Protein AF-A0A914RRI2-F1 (afdb_monomer_lite)

Organism: Parascaris equorum (NCBI:txid6256)

Radius of gyration: 20.13 Å; chains: 1; bounding box: 69×34×40 Å

Foldseek 3Di:
DDDPPPPDDDDDPPPCVVVVVVVQVVCQVVVHPFPDWDWDADPVGDIDIGTHHLVVCLVVDVVSVVVVVVVVPPD

Structure (mmCIF, N/CA/C/O backbone):
data_AF-A0A914RRI2-F1
#
_entry.id   AF-A0A914RRI2-F1
#
loop_
_atom_site.group_PDB
_atom_site.id
_atom_site.type_symbol
_atom_site.label_atom_id
_atom_site.label_alt_id
_atom_site.label_comp_id
_atom_site.label_asym_id
_atom_site.label_entity_id
_atom_site.label_seq_id
_atom_site.pdbx_PDB_ins_code
_atom_site.Cartn_x
_atom_site.Cartn_y
_atom_site.Cartn_z
_atom_site.occupancy
_atom_site.B_iso_or_equiv
_atom_site.auth_seq_id
_atom_site.auth_comp_id
_atom_site.auth_asym_id
_atom_site.auth_atom_id
_atom_site.pdbx_PDB_model_num
ATOM 1 N N . MET A 1 1 ? 50.716 10.027 -21.052 1.00 45.56 1 MET A N 1
ATOM 2 C CA . MET A 1 1 ? 49.286 10.291 -21.337 1.00 45.56 1 MET A CA 1
ATOM 3 C C . MET A 1 1 ? 48.509 10.144 -20.036 1.00 45.56 1 MET A C 1
ATOM 5 O O . MET A 1 1 ? 48.776 9.166 -19.348 1.00 45.56 1 MET A O 1
ATOM 9 N N . PRO A 1 2 ? 47.639 11.089 -19.635 1.00 54.84 2 PRO A N 1
ATOM 10 C CA . PRO A 1 2 ? 46.943 10.986 -18.357 1.00 54.84 2 PRO A CA 1
ATOM 11 C C . PRO A 1 2 ? 45.817 9.950 -18.448 1.00 54.84 2 PRO A C 1
ATOM 13 O O . PRO A 1 2 ? 45.056 9.919 -19.416 1.00 54.84 2 PRO A O 1
ATOM 16 N N . ILE A 1 3 ? 45.733 9.095 -17.432 1.00 58.03 3 ILE A N 1
ATOM 17 C CA . ILE A 1 3 ? 44.680 8.095 -17.271 1.00 58.03 3 ILE A CA 1
ATOM 18 C C . ILE A 1 3 ? 43.388 8.858 -16.970 1.00 58.03 3 ILE A C 1
ATOM 20 O O . ILE A 1 3 ? 43.282 9.532 -15.946 1.00 58.03 3 ILE A O 1
ATOM 24 N N . ARG A 1 4 ? 42.408 8.794 -17.878 1.00 61.94 4 ARG A N 1
ATOM 25 C CA . ARG A 1 4 ? 41.056 9.289 -17.604 1.00 61.94 4 ARG A CA 1
ATOM 26 C C . ARG A 1 4 ? 40.455 8.382 -16.534 1.00 61.94 4 ARG A C 1
ATOM 28 O O . ARG A 1 4 ? 40.028 7.273 -16.839 1.00 61.94 4 ARG A O 1
ATOM 35 N N . CYS A 1 5 ? 40.458 8.834 -15.282 1.00 58.66 5 CYS A N 1
ATOM 36 C CA . CYS A 1 5 ? 39.686 8.205 -14.218 1.00 58.66 5 CYS A CA 1
ATOM 37 C C . CYS A 1 5 ? 38.205 8.270 -14.606 1.00 58.66 5 CYS A C 1
ATOM 39 O O . CYS A 1 5 ? 37.556 9.299 -14.433 1.00 58.66 5 CYS A O 1
ATOM 41 N N . HIS A 1 6 ? 37.679 7.185 -15.174 1.00 65.69 6 HIS A N 1
ATOM 42 C CA . HIS A 1 6 ? 36.249 7.003 -15.375 1.00 65.69 6 HIS A CA 1
ATOM 43 C C . HIS A 1 6 ? 35.597 6.865 -14.003 1.00 65.69 6 HIS A C 1
ATOM 45 O O . HIS A 1 6 ? 35.547 5.779 -13.432 1.00 65.69 6 HIS A O 1
ATOM 51 N N . THR A 1 7 ? 35.122 7.974 -13.444 1.00 69.88 7 THR A N 1
ATOM 52 C CA . THR A 1 7 ? 34.208 7.921 -12.306 1.00 69.88 7 THR A CA 1
ATOM 53 C C . THR A 1 7 ? 32.914 7.280 -12.813 1.00 69.88 7 THR A C 1
ATOM 55 O O . THR A 1 7 ? 32.318 7.816 -13.753 1.00 69.88 7 THR A O 1
ATOM 58 N N . PRO A 1 8 ? 32.488 6.118 -12.287 1.00 73.62 8 PRO A N 1
ATOM 59 C CA . PRO A 1 8 ? 31.240 5.511 -12.717 1.00 73.62 8 PRO A CA 1
ATOM 60 C C . PRO A 1 8 ? 30.083 6.461 -12.402 1.00 73.62 8 PRO A C 1
ATOM 62 O O . PRO A 1 8 ? 30.037 7.067 -11.330 1.00 73.62 8 PRO A O 1
ATOM 65 N N . ALA A 1 9 ? 29.157 6.607 -13.349 1.00 69.94 9 ALA A N 1
ATOM 66 C CA . ALA A 1 9 ? 27.966 7.415 -13.149 1.00 69.94 9 ALA A CA 1
ATOM 67 C C . ALA A 1 9 ? 27.133 6.804 -12.012 1.00 69.94 9 ALA A C 1
ATOM 69 O O . ALA A 1 9 ? 26.525 5.746 -12.170 1.00 69.94 9 ALA A O 1
ATOM 70 N N . MET A 1 10 ? 27.124 7.459 -10.851 1.00 70.19 10 MET A N 1
ATOM 71 C CA . MET A 1 10 ? 26.214 7.101 -9.770 1.00 70.19 10 MET A CA 1
ATOM 72 C C . MET A 1 10 ? 24.803 7.537 -10.158 1.00 70.19 10 MET A C 1
ATOM 74 O O . MET A 1 10 ? 24.506 8.731 -10.203 1.00 70.19 10 MET A O 1
ATOM 78 N N . LEU A 1 11 ? 23.925 6.568 -10.416 1.00 69.12 11 LEU A N 1
ATOM 79 C CA . LEU A 1 11 ? 22.492 6.823 -10.516 1.00 69.12 11 LEU A CA 1
ATOM 80 C C . LEU A 1 11 ? 21.995 7.301 -9.147 1.00 69.12 11 LEU A C 1
ATOM 82 O O . LEU A 1 11 ? 22.173 6.617 -8.136 1.00 69.12 11 LEU A O 1
ATOM 86 N N . LYS A 1 12 ? 21.401 8.496 -9.093 1.00 69.44 12 LYS A N 1
ATOM 87 C CA . LYS A 1 12 ? 20.861 9.038 -7.844 1.00 69.44 12 LYS A CA 1
ATOM 88 C C . LYS A 1 12 ? 19.614 8.248 -7.457 1.00 69.44 12 LYS A C 1
ATOM 90 O O . LYS A 1 12 ? 18.609 8.273 -8.159 1.00 69.44 12 LYS A O 1
ATOM 95 N N . ALA A 1 13 ? 19.660 7.603 -6.294 1.00 64.00 13 ALA A N 1
ATOM 96 C CA . ALA A 1 13 ? 18.606 6.715 -5.793 1.00 64.00 13 ALA A CA 1
ATOM 97 C C . ALA A 1 13 ? 17.205 7.359 -5.666 1.00 64.00 13 ALA A C 1
ATOM 99 O O . ALA A 1 13 ? 16.211 6.644 -5.597 1.00 64.00 13 ALA A O 1
ATOM 100 N N . ASN A 1 14 ? 17.107 8.693 -5.664 1.00 63.97 14 ASN A N 1
ATOM 101 C CA . ASN A 1 14 ? 15.873 9.421 -5.355 1.00 63.97 14 ASN A CA 1
ATOM 102 C C . ASN A 1 14 ? 15.186 10.089 -6.554 1.00 63.97 14 ASN A C 1
ATOM 104 O O . ASN A 1 14 ? 14.147 10.716 -6.360 1.00 63.97 14 ASN A O 1
ATOM 108 N N . GLU A 1 15 ? 15.702 9.962 -7.779 1.00 68.75 15 GLU A N 1
ATOM 109 C CA . GLU A 1 15 ? 15.085 10.626 -8.945 1.00 68.75 15 GLU A CA 1
ATOM 110 C C . GLU A 1 15 ? 13.698 10.062 -9.295 1.00 68.75 15 GLU A C 1
ATOM 112 O O . GLU A 1 15 ? 12.870 10.760 -9.872 1.00 68.75 15 GLU A O 1
ATOM 117 N N . PHE A 1 16 ? 13.403 8.828 -8.876 1.00 79.50 16 PHE A N 1
ATOM 118 C CA . PHE A 1 16 ? 12.180 8.118 -9.261 1.00 79.50 16 PHE A CA 1
ATOM 119 C C . PHE A 1 16 ? 11.207 7.864 -8.105 1.00 79.50 16 PHE A C 1
ATOM 121 O O . PHE A 1 16 ? 10.160 7.250 -8.313 1.00 79.50 16 PHE A O 1
ATOM 128 N N . GLY A 1 17 ? 11.515 8.333 -6.891 1.00 84.88 17 GLY A N 1
ATOM 129 C CA . GLY A 1 17 ? 10.700 8.050 -5.704 1.00 84.88 17 GLY A CA 1
ATOM 130 C C . GLY A 1 17 ? 9.272 8.594 -5.812 1.00 84.88 17 GLY A C 1
ATOM 131 O O . GLY A 1 17 ? 8.311 7.898 -5.487 1.00 84.88 17 GLY A O 1
ATOM 132 N N . THR A 1 18 ? 9.117 9.811 -6.338 1.00 87.75 18 THR A N 1
ATOM 133 C CA . THR A 1 18 ? 7.809 10.456 -6.541 1.00 87.75 18 THR A CA 1
ATOM 134 C C . THR A 1 18 ? 6.991 9.758 -7.627 1.00 87.75 18 THR A C 1
ATOM 136 O O . THR A 1 18 ? 5.809 9.480 -7.424 1.00 87.75 18 THR A O 1
ATOM 139 N N . THR A 1 19 ? 7.624 9.405 -8.749 1.00 90.38 19 THR A N 1
ATOM 140 C CA . THR A 1 19 ? 6.995 8.651 -9.843 1.00 90.38 19 THR A CA 1
ATOM 141 C C . THR A 1 19 ? 6.520 7.279 -9.369 1.00 90.38 19 THR A C 1
ATOM 143 O O . THR A 1 19 ? 5.384 6.890 -9.644 1.00 90.38 19 THR A O 1
ATOM 146 N N . LEU A 1 20 ? 7.350 6.566 -8.601 1.00 91.19 20 LEU A N 1
ATOM 147 C CA . LEU A 1 20 ? 6.994 5.273 -8.021 1.00 91.19 20 LEU A CA 1
ATOM 148 C C . LEU A 1 20 ? 5.815 5.396 -7.049 1.00 91.19 20 LEU A C 1
ATOM 150 O O . LEU A 1 20 ? 4.860 4.629 -7.153 1.00 91.19 20 LEU A O 1
ATOM 154 N N . ALA A 1 21 ? 5.846 6.375 -6.140 1.00 91.44 21 ALA A N 1
ATOM 155 C CA . ALA A 1 21 ? 4.759 6.605 -5.192 1.00 91.44 21 ALA A CA 1
ATOM 156 C C . ALA A 1 21 ? 3.432 6.911 -5.907 1.00 91.44 21 ALA A C 1
ATOM 158 O O . ALA A 1 21 ? 2.398 6.338 -5.559 1.00 91.44 21 ALA A O 1
ATOM 159 N N . SER A 1 22 ? 3.471 7.750 -6.947 1.00 94.00 22 SER A N 1
ATOM 160 C CA . SER A 1 22 ? 2.304 8.059 -7.780 1.00 94.00 22 SER A CA 1
ATOM 161 C C . SER A 1 22 ? 1.747 6.805 -8.461 1.00 94.00 22 SER A C 1
ATOM 163 O O . SER A 1 22 ? 0.547 6.530 -8.387 1.00 94.00 22 SER A O 1
ATOM 165 N N . ARG A 1 23 ? 2.620 5.968 -9.041 1.00 94.88 23 ARG A N 1
ATOM 166 C CA . ARG A 1 23 ? 2.197 4.721 -9.688 1.00 94.88 23 ARG A CA 1
ATOM 167 C C . ARG A 1 23 ? 1.590 3.726 -8.698 1.00 94.88 23 ARG A C 1
ATOM 169 O O . ARG A 1 23 ? 0.554 3.143 -8.999 1.00 94.88 23 ARG A O 1
ATOM 176 N N . LEU A 1 24 ? 2.185 3.553 -7.518 1.00 95.06 24 LEU A N 1
ATOM 177 C CA . LEU A 1 24 ? 1.646 2.679 -6.467 1.00 95.06 24 LEU A CA 1
ATOM 178 C C . LEU A 1 24 ? 0.279 3.162 -5.967 1.00 95.06 24 LEU A C 1
ATOM 180 O O . LEU A 1 24 ? -0.615 2.355 -5.719 1.00 95.06 24 LEU A O 1
ATOM 184 N N . GLN A 1 25 ? 0.093 4.478 -5.869 1.00 95.00 25 GLN A N 1
ATOM 185 C CA . GLN A 1 25 ? -1.183 5.085 -5.508 1.00 95.00 25 GLN A CA 1
ATOM 186 C C . GLN A 1 25 ? -2.254 4.848 -6.586 1.00 95.00 25 GLN A C 1
ATOM 188 O O . GLN A 1 25 ? -3.399 4.555 -6.242 1.00 95.00 25 GLN A O 1
ATOM 193 N N . GLN A 1 26 ? -1.899 4.914 -7.870 1.00 96.75 26 GLN A N 1
ATOM 194 C CA . GLN A 1 26 ? -2.811 4.539 -8.952 1.00 96.75 26 GLN A CA 1
ATOM 195 C C . GLN A 1 26 ? -3.206 3.057 -8.862 1.00 96.75 26 GLN A C 1
ATOM 197 O O . GLN A 1 26 ? -4.391 2.760 -8.775 1.00 96.75 26 GLN A O 1
ATOM 202 N N . LEU A 1 27 ? -2.230 2.146 -8.765 1.00 96.69 27 LEU A N 1
ATOM 203 C CA . LEU A 1 27 ? -2.489 0.703 -8.644 1.00 96.69 27 LEU A CA 1
ATOM 204 C C . LEU A 1 27 ? -3.400 0.383 -7.449 1.00 96.69 27 LEU A C 1
ATOM 206 O O . LEU A 1 27 ? -4.289 -0.455 -7.541 1.00 96.69 27 LEU A O 1
ATOM 210 N N . ARG A 1 28 ? -3.228 1.096 -6.329 1.00 96.06 28 ARG A N 1
ATOM 211 C CA . ARG A 1 28 ? -4.086 0.948 -5.147 1.00 96.06 28 ARG A CA 1
ATOM 212 C C . ARG A 1 28 ? -5.540 1.336 -5.427 1.00 96.06 28 ARG A C 1
ATOM 214 O O . ARG A 1 28 ? -6.440 0.700 -4.886 1.00 96.06 28 ARG A O 1
ATOM 221 N N . ASN A 1 29 ? -5.764 2.394 -6.203 1.00 94.81 29 ASN A N 1
ATOM 222 C CA . ASN A 1 29 ? -7.108 2.854 -6.558 1.00 94.81 29 ASN A CA 1
ATOM 223 C C . ASN A 1 29 ? -7.781 1.919 -7.567 1.00 94.81 29 ASN A C 1
ATOM 225 O O . ASN A 1 29 ? -8.977 1.672 -7.445 1.00 94.81 29 ASN A O 1
ATOM 229 N N . ASP A 1 30 ? -7.000 1.378 -8.500 1.00 96.00 30 ASP A N 1
ATOM 230 C CA . ASP A 1 30 ? -7.472 0.441 -9.522 1.00 96.00 30 ASP A CA 1
ATOM 231 C C . ASP A 1 30 ? -7.713 -0.971 -8.937 1.00 96.00 30 ASP A C 1
ATOM 233 O O . ASP A 1 30 ? -8.393 -1.797 -9.538 1.00 96.00 30 ASP A O 1
ATOM 237 N N . GLY A 1 31 ? -7.210 -1.239 -7.724 1.00 93.06 31 GLY A N 1
ATOM 238 C CA . GLY A 1 31 ? -7.325 -2.534 -7.042 1.00 93.06 31 GLY A CA 1
ATOM 239 C C . GLY A 1 31 ? -6.245 -3.542 -7.445 1.00 93.06 31 GLY A C 1
ATOM 240 O O . GLY A 1 31 ? -6.268 -4.691 -7.001 1.00 93.06 31 GLY A O 1
ATOM 241 N N . ASP A 1 32 ? -5.270 -3.108 -8.236 1.00 95.06 32 ASP A N 1
ATOM 242 C CA . ASP A 1 32 ? -4.220 -3.949 -8.786 1.00 95.06 32 ASP A CA 1
ATOM 243 C C . ASP A 1 32 ? -3.159 -4.304 -7.742 1.00 95.06 32 ASP A C 1
ATOM 245 O O . ASP A 1 32 ? -2.606 -3.451 -7.034 1.00 95.06 32 ASP A O 1
ATOM 249 N N . PHE A 1 33 ? -2.838 -5.599 -7.682 1.00 93.75 33 PHE A N 1
ATOM 250 C CA . PHE A 1 33 ? -1.821 -6.185 -6.799 1.00 93.75 33 PHE A CA 1
ATOM 251 C C . PHE A 1 33 ? -2.036 -5.916 -5.300 1.00 93.75 33 PHE A C 1
ATOM 253 O O . PHE A 1 33 ? -1.122 -6.108 -4.499 1.00 93.75 33 PHE A O 1
ATOM 260 N N . VAL A 1 34 ? -3.234 -5.485 -4.901 1.00 94.00 34 VAL A N 1
ATOM 261 C CA . VAL A 1 34 ? -3.599 -5.281 -3.497 1.00 94.00 34 VAL A CA 1
ATOM 262 C C . VAL A 1 34 ? -3.606 -6.624 -2.763 1.00 94.00 34 VAL A C 1
ATOM 264 O O . VAL A 1 34 ? -4.359 -7.535 -3.097 1.00 94.00 34 VAL A O 1
ATOM 267 N N . ASP A 1 35 ? -2.815 -6.720 -1.698 1.00 94.00 35 ASP A N 1
ATOM 268 C CA . ASP A 1 35 ? -2.638 -7.920 -0.867 1.00 94.00 35 ASP A CA 1
ATOM 269 C C . ASP A 1 35 ? -3.002 -7.679 0.619 1.00 94.00 35 ASP A C 1
ATOM 271 O O . ASP A 1 35 ? -2.862 -8.566 1.481 1.00 94.00 35 ASP A O 1
ATOM 275 N N . CYS A 1 36 ? -3.487 -6.474 0.942 1.00 92.81 36 CYS A N 1
ATOM 276 C CA . CYS A 1 36 ? -3.907 -6.062 2.276 1.00 92.81 36 CYS A CA 1
ATOM 277 C C . CYS A 1 36 ? -5.279 -5.376 2.271 1.00 92.81 36 CYS A C 1
ATOM 279 O O . CYS A 1 36 ? -5.533 -4.450 1.499 1.00 92.81 36 CYS A O 1
ATOM 281 N N . LYS A 1 37 ? -6.136 -5.786 3.213 1.00 93.25 37 LYS A N 1
ATOM 282 C CA . LYS A 1 37 ? -7.396 -5.112 3.544 1.00 93.25 37 LYS A CA 1
ATOM 283 C C . LYS A 1 37 ? -7.368 -4.695 5.008 1.00 93.25 37 LYS A C 1
ATOM 285 O O . LYS A 1 37 ? -7.202 -5.539 5.888 1.00 93.25 37 LYS A O 1
ATOM 290 N N . ILE A 1 38 ? -7.537 -3.404 5.266 1.00 93.06 38 ILE A N 1
ATOM 291 C CA . ILE A 1 38 ? -7.578 -2.825 6.609 1.00 93.06 38 ILE A CA 1
ATOM 292 C C . ILE A 1 38 ? -9.010 -2.403 6.891 1.00 93.06 38 ILE A C 1
ATOM 294 O O . ILE A 1 38 ? -9.570 -1.570 6.183 1.00 93.06 38 ILE A O 1
ATOM 298 N N . ARG A 1 39 ? -9.600 -2.961 7.947 1.00 94.19 39 ARG A N 1
ATOM 299 C CA . ARG A 1 39 ? -10.925 -2.565 8.416 1.00 94.19 39 ARG A CA 1
ATOM 300 C C . ARG A 1 39 ? -10.781 -1.605 9.588 1.00 94.19 39 ARG A C 1
ATOM 302 O O . ARG A 1 39 ? -10.293 -1.98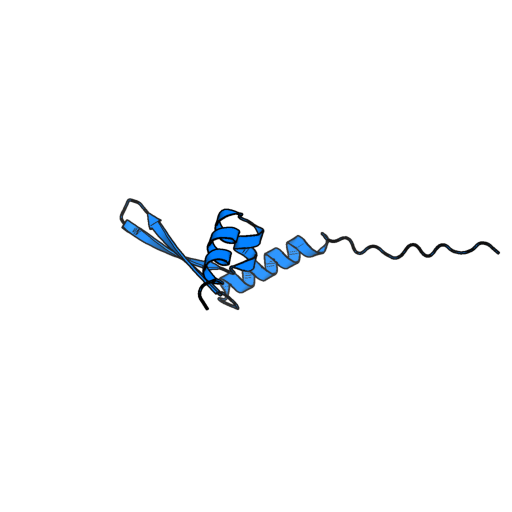8 10.645 1.00 94.19 39 ARG A O 1
ATOM 309 N N . LEU A 1 40 ? -11.225 -0.373 9.389 1.00 92.88 40 LEU A N 1
ATOM 310 C CA . LEU A 1 40 ? -11.318 0.653 10.418 1.00 92.88 40 LEU A CA 1
ATOM 311 C C . LEU A 1 40 ? -12.731 0.627 10.998 1.00 92.88 40 LEU A C 1
ATOM 313 O O . LEU A 1 40 ? -13.699 0.578 10.239 1.00 92.88 40 LEU A O 1
ATOM 317 N N . LYS A 1 41 ? -12.846 0.652 12.325 1.00 94.19 41 LYS A N 1
ATOM 318 C CA . LYS A 1 41 ? -14.115 0.809 13.042 1.00 94.19 41 LYS A CA 1
ATOM 319 C C . LYS A 1 41 ? -14.017 2.053 13.916 1.00 94.19 41 LYS A C 1
ATOM 321 O O . LYS A 1 41 ? -13.067 2.161 14.689 1.00 94.19 41 LYS A O 1
ATOM 326 N N . THR A 1 42 ? -14.948 2.988 13.769 1.00 91.38 42 THR A N 1
ATOM 327 C CA . THR A 1 42 ? -15.049 4.146 14.664 1.00 91.38 42 THR A CA 1
ATOM 328 C C . THR A 1 42 ? -15.795 3.757 15.939 1.00 91.38 42 THR A C 1
ATOM 330 O O . THR A 1 42 ? -16.496 2.742 15.970 1.00 91.38 42 THR A O 1
ATOM 333 N N . ALA A 1 43 ? -15.641 4.560 16.994 1.00 90.25 43 ALA A N 1
ATOM 334 C CA . ALA A 1 43 ? -16.357 4.362 18.256 1.00 90.25 43 ALA A CA 1
ATOM 335 C C . ALA A 1 43 ? -17.885 4.365 18.061 1.00 90.25 43 ALA A C 1
ATOM 337 O O . ALA A 1 43 ? -18.589 3.608 18.720 1.00 90.25 43 ALA A O 1
ATOM 338 N N . ASP A 1 44 ? -18.369 5.122 17.073 1.00 90.75 44 ASP A N 1
ATOM 339 C CA . ASP A 1 44 ? -19.788 5.229 16.705 1.00 90.75 44 ASP A CA 1
ATOM 340 C C . ASP A 1 44 ? -20.308 4.013 15.911 1.00 90.75 44 ASP A C 1
ATOM 342 O O . ASP A 1 44 ? -21.425 4.013 15.403 1.00 90.75 44 ASP A O 1
ATOM 346 N N . GLY A 1 45 ? -19.488 2.969 15.747 1.00 89.81 45 GLY A N 1
ATOM 347 C CA . GLY A 1 45 ? -19.859 1.734 15.055 1.00 89.81 45 GLY A CA 1
ATOM 348 C C . GLY A 1 45 ? -19.758 1.799 13.530 1.00 89.81 45 GLY A C 1
ATOM 349 O O . GLY A 1 45 ? -20.008 0.794 12.860 1.00 89.81 45 GLY A O 1
ATOM 350 N N . HIS A 1 46 ? -19.342 2.931 12.953 1.00 92.00 46 HIS A N 1
ATOM 351 C CA . HIS A 1 46 ? -19.136 3.030 11.510 1.00 92.00 46 HIS A CA 1
ATOM 352 C C . HIS A 1 46 ? -17.900 2.223 11.115 1.00 92.00 46 HIS A C 1
ATOM 354 O O . HIS A 1 46 ? -16.884 2.226 11.812 1.00 92.00 46 HIS A O 1
ATOM 360 N N . SER A 1 47 ? -17.965 1.540 9.971 1.00 92.88 47 SER A N 1
ATOM 361 C CA . SER A 1 47 ? -16.834 0.766 9.463 1.00 92.88 47 SER A CA 1
ATOM 362 C C . SER A 1 47 ? -16.444 1.185 8.054 1.00 92.88 47 SER A C 1
ATOM 364 O O . SER A 1 47 ? -17.302 1.451 7.214 1.00 92.88 47 SER A O 1
ATOM 366 N N . LYS A 1 48 ? -15.136 1.248 7.801 1.00 93.88 48 LYS A N 1
ATOM 367 C CA . LYS A 1 48 ? -14.560 1.522 6.483 1.00 93.88 48 LYS A CA 1
ATOM 368 C C . LYS A 1 48 ? -13.491 0.489 6.177 1.00 93.88 48 LYS A C 1
ATOM 370 O O . LYS A 1 48 ? -12.673 0.162 7.034 1.00 93.88 48 LYS A O 1
ATOM 375 N N . GLU A 1 49 ? -13.488 -0.011 4.950 1.00 93.94 49 GLU A N 1
ATOM 376 C CA . GLU A 1 49 ? -12.447 -0.906 4.457 1.00 93.94 49 GLU A CA 1
ATOM 377 C C . GLU A 1 49 ? -11.493 -0.132 3.542 1.00 93.94 49 GLU A C 1
ATOM 379 O O . GLU A 1 49 ? -11.926 0.648 2.694 1.00 93.94 49 GLU A O 1
ATOM 384 N N . LEU A 1 50 ? -10.190 -0.320 3.746 1.00 93.44 50 LEU A N 1
ATOM 385 C CA . LEU A 1 50 ? -9.123 0.257 2.936 1.00 93.44 50 LEU A CA 1
ATOM 386 C C . LEU A 1 50 ? -8.312 -0.862 2.293 1.00 93.44 50 LEU A C 1
ATOM 388 O O . LEU A 1 50 ? -7.949 -1.836 2.951 1.00 93.44 50 LEU A O 1
ATOM 392 N N . HIS A 1 51 ? -8.024 -0.702 1.009 1.00 94.12 51 HIS A N 1
ATOM 393 C CA . HIS A 1 51 ? -7.234 -1.628 0.203 1.00 94.12 51 HIS A CA 1
ATOM 394 C C . HIS A 1 51 ? -5.836 -1.037 0.007 1.00 94.12 51 H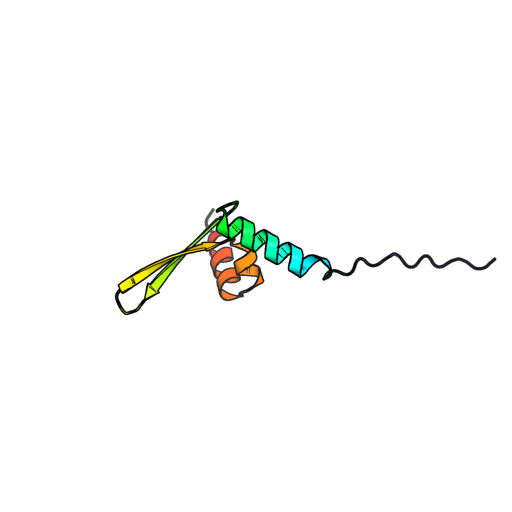IS A C 1
ATOM 396 O O . HIS A 1 51 ? -5.711 0.157 -0.278 1.00 94.12 51 HIS A O 1
ATOM 402 N N . ALA A 1 52 ? -4.794 -1.836 0.235 1.00 95.69 52 ALA A N 1
ATOM 403 C CA . ALA A 1 52 ? -3.402 -1.391 0.213 1.00 95.69 52 ALA A CA 1
ATOM 404 C C . ALA A 1 52 ? -2.416 -2.530 -0.099 1.00 95.69 52 ALA A C 1
ATOM 406 O O . ALA A 1 52 ? -2.756 -3.709 -0.002 1.00 95.69 52 ALA A O 1
ATOM 407 N N . HIS A 1 53 ? -1.172 -2.157 -0.406 1.00 96.00 53 HIS A N 1
ATOM 408 C CA . HIS A 1 53 ? -0.048 -3.077 -0.585 1.00 96.00 53 HIS A CA 1
ATOM 409 C C . HIS A 1 53 ? 0.755 -3.221 0.721 1.00 96.00 53 HIS A C 1
ATOM 411 O O . HIS A 1 53 ? 1.170 -2.218 1.315 1.00 96.00 53 HIS A O 1
ATOM 417 N N . ARG A 1 54 ? 1.000 -4.452 1.191 1.00 94.50 54 ARG A N 1
ATOM 418 C CA . ARG A 1 54 ? 1.710 -4.732 2.457 1.00 94.50 54 ARG A CA 1
ATOM 419 C C . ARG A 1 54 ? 3.127 -4.185 2.463 1.00 94.50 54 ARG A C 1
ATOM 421 O O . ARG A 1 54 ? 3.561 -3.642 3.474 1.00 94.50 54 ARG A O 1
ATOM 428 N N . ASN A 1 55 ? 3.841 -4.321 1.349 1.00 93.50 55 ASN A N 1
ATOM 429 C CA . ASN A 1 55 ? 5.209 -3.823 1.201 1.00 93.50 55 ASN A CA 1
ATOM 430 C C . ASN A 1 55 ? 5.283 -2.296 1.374 1.00 93.50 55 ASN A C 1
ATOM 432 O O . ASN A 1 55 ? 6.147 -1.805 2.098 1.00 93.50 55 ASN A O 1
ATOM 436 N N . VAL A 1 56 ? 4.341 -1.556 0.785 1.00 94.88 56 VAL A N 1
ATOM 437 C CA . VAL A 1 56 ? 4.252 -0.097 0.901 1.00 94.88 56 VAL A CA 1
ATOM 438 C C . VAL A 1 56 ? 3.958 0.293 2.347 1.00 94.88 56 VAL A C 1
ATOM 440 O O . VAL A 1 56 ? 4.690 1.097 2.922 1.00 94.88 56 VAL A O 1
ATOM 443 N N . LEU A 1 57 ? 2.971 -0.339 2.986 1.00 95.19 57 LEU A N 1
ATOM 444 C CA . LEU A 1 57 ? 2.663 -0.093 4.398 1.00 95.19 57 LEU A CA 1
ATOM 445 C C . LEU A 1 57 ? 3.841 -0.419 5.331 1.00 95.19 57 LEU A C 1
ATOM 447 O O . LEU A 1 57 ? 4.142 0.367 6.226 1.00 95.19 57 LEU A O 1
ATOM 451 N N . ALA A 1 58 ? 4.534 -1.539 5.112 1.00 94.88 58 ALA A N 1
ATOM 452 C CA . ALA A 1 58 ? 5.704 -1.937 5.895 1.00 94.88 58 ALA A CA 1
ATOM 453 C C . ALA A 1 58 ? 6.899 -0.992 5.706 1.00 94.88 58 ALA A C 1
ATOM 455 O O . ALA A 1 58 ? 7.660 -0.772 6.646 1.00 94.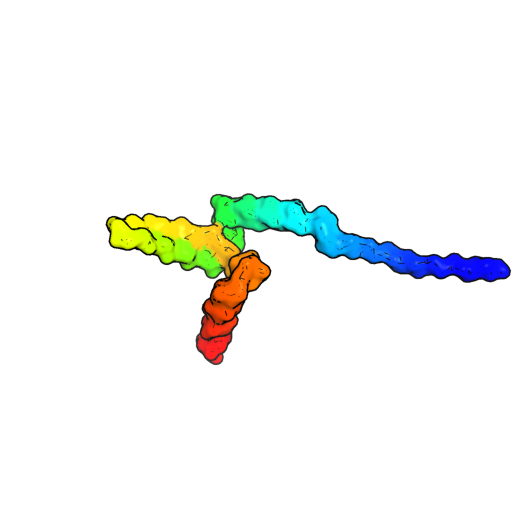88 58 ALA A O 1
ATOM 456 N N . SER A 1 59 ? 7.076 -0.428 4.506 1.00 92.62 59 SER A N 1
ATOM 457 C CA . SER A 1 59 ? 8.128 0.563 4.249 1.00 92.62 59 SER A CA 1
ATOM 458 C C . SER A 1 59 ? 7.866 1.899 4.949 1.00 92.62 59 SER A C 1
ATOM 460 O O . SER A 1 59 ? 8.813 2.550 5.379 1.00 92.62 59 SER A O 1
ATOM 462 N N . GLY A 1 60 ? 6.594 2.284 5.103 1.00 92.38 60 GLY A N 1
ATOM 463 C CA . GLY A 1 60 ? 6.192 3.549 5.721 1.00 92.38 60 GLY A CA 1
ATOM 464 C C . GLY A 1 60 ? 5.892 3.474 7.220 1.00 92.38 60 GLY A C 1
ATOM 465 O O . GLY A 1 60 ? 5.657 4.508 7.839 1.00 92.38 60 GLY A O 1
ATOM 466 N N . SER A 1 61 ? 5.849 2.279 7.819 1.00 95.00 61 SER A N 1
ATOM 467 C CA . SER A 1 61 ? 5.436 2.102 9.214 1.00 95.00 61 SER A CA 1
ATOM 468 C C . SER A 1 61 ? 6.024 0.847 9.855 1.00 95.00 61 SER A C 1
ATOM 470 O O . SER A 1 61 ? 5.763 -0.278 9.422 1.00 95.00 61 SER A O 1
ATOM 472 N N . ASN A 1 62 ? 6.733 1.036 10.973 1.00 94.94 62 ASN A N 1
ATOM 473 C CA . ASN A 1 62 ? 7.251 -0.069 11.784 1.00 94.94 62 ASN A CA 1
ATOM 474 C C . ASN A 1 62 ? 6.128 -0.957 12.336 1.00 94.94 62 ASN A C 1
ATOM 476 O O . ASN A 1 62 ? 6.290 -2.170 12.399 1.00 94.94 62 ASN A O 1
ATOM 480 N N . PHE A 1 63 ? 4.972 -0.376 12.670 1.00 93.50 63 PHE A N 1
ATOM 481 C CA . PHE A 1 63 ? 3.815 -1.141 13.137 1.00 93.50 63 PHE A CA 1
ATOM 482 C C . PHE A 1 63 ? 3.377 -2.180 12.097 1.00 93.50 63 PHE A C 1
ATOM 484 O O . PHE A 1 63 ? 3.267 -3.366 12.402 1.00 93.50 63 PHE A O 1
ATOM 491 N N . PHE A 1 64 ? 3.182 -1.749 10.848 1.00 93.56 64 PHE A N 1
ATOM 492 C CA . PHE A 1 64 ? 2.779 -2.655 9.773 1.00 93.56 64 PHE A CA 1
ATOM 493 C C . PHE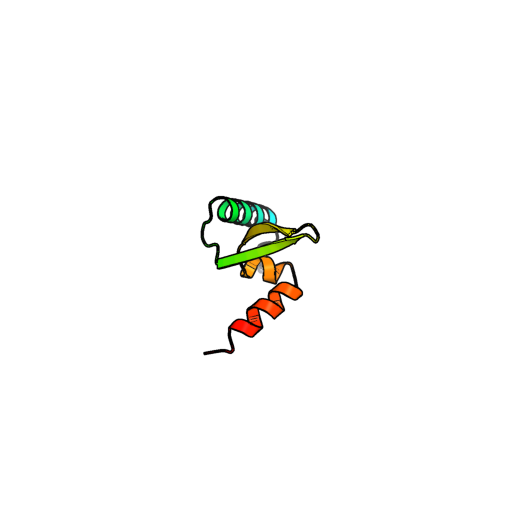 A 1 64 ? 3.894 -3.629 9.389 1.00 93.56 64 PHE A C 1
ATOM 495 O O . PHE A 1 64 ? 3.616 -4.791 9.103 1.00 93.56 64 PHE A O 1
ATOM 502 N N . LYS A 1 65 ? 5.156 -3.191 9.439 1.00 93.88 65 LYS A N 1
ATOM 503 C CA . LYS A 1 65 ? 6.314 -4.057 9.198 1.00 93.88 65 LYS A CA 1
ATOM 504 C C . LYS A 1 65 ? 6.339 -5.256 10.144 1.00 93.88 65 LYS A C 1
ATOM 506 O O . LYS A 1 65 ? 6.464 -6.385 9.677 1.00 93.88 65 LYS A O 1
ATOM 511 N N . GLU A 1 66 ? 6.167 -5.032 11.444 1.00 93.56 66 GLU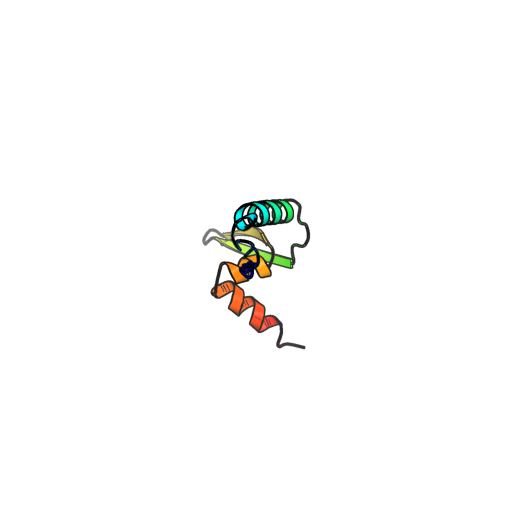 A N 1
ATOM 512 C CA . GLU A 1 66 ? 6.141 -6.121 12.425 1.00 93.56 66 GLU A CA 1
ATOM 513 C C . GLU A 1 66 ? 4.856 -6.957 12.318 1.00 93.56 66 GLU A C 1
ATOM 515 O O . GLU A 1 66 ? 4.916 -8.188 12.316 1.00 93.56 66 GLU A O 1
ATOM 520 N N . ALA A 1 67 ? 3.702 -6.315 12.098 1.00 90.25 67 ALA A N 1
ATOM 521 C CA . ALA A 1 67 ? 2.425 -7.010 11.928 1.00 90.25 67 ALA A CA 1
ATOM 522 C C . ALA A 1 67 ? 2.414 -7.990 10.737 1.00 90.25 67 ALA A C 1
ATOM 524 O O . ALA A 1 67 ? 1.723 -9.012 10.781 1.00 90.25 67 ALA A O 1
ATOM 525 N N . PHE A 1 68 ? 3.161 -7.701 9.666 1.00 89.69 68 PHE A N 1
ATOM 526 C CA . PHE A 1 68 ? 3.245 -8.581 8.498 1.00 89.69 68 PHE A CA 1
ATOM 527 C C . PHE A 1 68 ? 4.330 -9.659 8.605 1.00 89.69 68 PHE A C 1
ATOM 529 O O . PHE A 1 68 ? 4.150 -10.721 8.013 1.00 89.69 68 PHE A O 1
ATOM 536 N N . LYS A 1 69 ? 5.400 -9.449 9.384 1.00 85.75 69 LYS A N 1
ATOM 537 C CA . LYS A 1 69 ? 6.422 -10.481 9.646 1.00 85.75 69 LYS A CA 1
ATOM 538 C C . LYS A 1 69 ? 5.871 -11.655 10.452 1.00 85.75 69 LYS A C 1
ATOM 540 O O . LYS A 1 69 ? 6.079 -12.801 10.071 1.00 85.75 69 LYS A O 1
ATOM 545 N N . MET A 1 70 ? 5.086 -11.377 11.496 1.00 65.44 70 MET A N 1
ATOM 546 C CA . MET A 1 70 ? 4.500 -12.409 12.370 1.00 65.44 70 MET A CA 1
ATOM 547 C C . MET A 1 70 ? 3.581 -13.407 11.644 1.00 65.44 70 MET A C 1
ATOM 549 O O . MET A 1 70 ? 3.272 -14.470 12.175 1.00 65.44 70 MET A O 1
ATOM 553 N N . LYS A 1 71 ? 3.114 -13.083 10.431 1.00 58.19 71 LYS A N 1
ATOM 554 C CA . LYS A 1 71 ? 2.276 -13.986 9.630 1.00 58.19 71 LYS A CA 1
ATOM 555 C C . LYS A 1 71 ? 3.065 -14.964 8.756 1.00 58.19 71 LYS A C 1
ATOM 557 O O . LYS A 1 71 ? 2.450 -15.892 8.245 1.00 58.19 71 LYS A O 1
ATOM 562 N N . ALA A 1 72 ? 4.372 -14.770 8.578 1.00 57.75 72 ALA A N 1
ATOM 563 C CA . ALA A 1 72 ? 5.209 -15.667 7.781 1.00 57.75 72 ALA A CA 1
ATOM 564 C C . ALA A 1 72 ? 5.687 -16.906 8.566 1.00 57.75 72 ALA A C 1
ATOM 566 O O . ALA A 1 72 ? 6.030 -17.908 7.954 1.00 57.75 72 ALA A O 1
ATOM 567 N N . GLU A 1 73 ? 5.656 -16.870 9.903 1.00 53.00 73 GLU A N 1
ATOM 568 C CA . GLU A 1 73 ? 6.167 -17.943 10.781 1.00 53.00 73 GLU A CA 1
ATOM 569 C C . GLU A 1 73 ? 5.134 -19.037 11.124 1.00 53.00 73 GLU A C 1
ATOM 571 O O . GLU A 1 73 ? 5.363 -19.856 12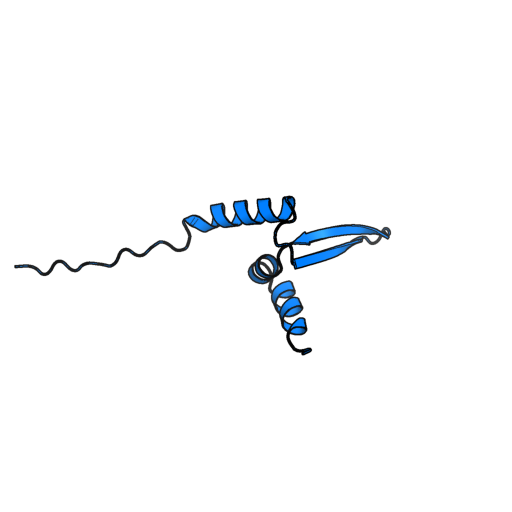.008 1.00 53.00 73 GLU A O 1
ATOM 576 N N . LYS A 1 74 ? 3.982 -19.077 10.441 1.00 46.78 74 LYS A N 1
ATOM 577 C CA . LYS A 1 74 ? 2.990 -20.162 10.574 1.00 46.78 74 LYS A CA 1
ATOM 578 C C . LYS A 1 74 ? 2.866 -20.965 9.280 1.00 46.78 74 LYS A C 1
ATOM 580 O O . LYS A 1 74 ? 1.794 -20.975 8.671 1.00 46.78 74 LYS A O 1
ATOM 585 N N . VAL A 1 75 ? 3.958 -21.603 8.868 1.00 39.38 75 VAL A N 1
ATOM 586 C CA . VAL A 1 75 ? 3.969 -22.658 7.841 1.00 39.38 75 VAL A CA 1
ATOM 587 C C . VAL A 1 75 ? 4.688 -23.868 8.406 1.00 39.38 75 VAL A C 1
ATOM 589 O O . VAL A 1 75 ? 5.807 -23.672 8.925 1.00 39.38 75 VAL A O 1
#

InterPro domains:
  IPR000210 BTB/POZ domain [PF00651] (24-71)
  IPR000210 BTB/POZ domain [PS50097] (36-75)
  IPR011333 SKP1/BTB/POZ domain superfamily [G3DSA:3.30.710.10] (5-75)
  IPR011333 SKP1/BTB/POZ domain superfamily [SSF54695] (10-68)

Secondary structure (DSSP, 8-state):
------------TTTTHHHHHHHHHHHHHHTTT--EEEEEE-TTS-EEEEEE-HHHHHHH-HHHHHHHHTTTS--

pLDDT: mean 84.01, std 15.25, range [39.38, 96.75]

Sequence (75 aa):
MPIRCHTPAMLKANEFGTTLASRLQQLRNDGDFVDCKIRLKTADGHSKELHAHRNVLASGSNFFKEAFKMKAEKV